Protein AF-A0A6N6Z754-F1 (afdb_monomer)

Sequence (90 aa):
MKKQGKRYKQEQIIYALKQVGGGRKIAEICRELGVSEATYHRWKKQYAGMGVSELRRLKQLEDENASLRKLVSDLSLDKHILQEIVSKKL

Radius of gyration: 21.37 Å; Cα contacts (8 Å, |Δi|>4): 30; chains: 1; bounding box: 46×20×61 Å

pLDDT: mean 85.49, std 13.96, range [36.91, 98.31]

Solvent-accessible surface area (backbone atoms only — not comparable to full-atom values): 5367 Å² total; per-residue (Å²): 134,86,79,81,72,88,82,74,59,67,67,58,55,52,48,52,54,50,45,41,75,72,69,46,58,63,72,60,52,21,60,75,70,75,47,53,64,70,57,52,53,51,48,44,74,76,41,68,87,51,51,75,67,54,55,50,50,50,50,52,52,50,55,49,50,54,51,51,52,49,52,52,50,54,52,51,50,53,52,50,54,52,52,50,56,51,64,73,74,108

Foldseek 3Di:
DDPDDPDDDLVLLLVLLVCVVVPDDNVVSCVVSVHDSVVNVVSCVVPVVPDSVNSVVVVVVVVVVVVVVVVVVVVVVVVVVVVVVVVVVD

Mean predicted aligned error: 9.18 Å

Secondary structure (DSSP, 8-state):
---------HHHHHHHHHHHHTT--HHHHHHHHT--HHHHHHHHHHHTTS-HHHHHHHHHHHHHHHHHHHHHHHHHHHHHHHHHHHHHH-

Structure (mmCIF, N/CA/C/O backbone):
data_AF-A0A6N6Z754-F1
#
_entry.id   AF-A0A6N6Z754-F1
#
loop_
_atom_site.group_PDB
_atom_site.id
_atom_site.type_symbol
_atom_site.label_atom_id
_atom_site.label_alt_id
_atom_site.label_comp_id
_atom_site.label_asym_id
_atom_site.label_entity_id
_atom_site.label_seq_id
_atom_site.pdbx_PDB_ins_code
_atom_site.Cartn_x
_atom_site.Cartn_y
_atom_site.Cartn_z
_atom_site.occupancy
_atom_site.B_iso_or_equiv
_atom_site.auth_seq_id
_atom_site.auth_comp_id
_atom_site.auth_asym_id
_atom_site.auth_atom_id
_atom_site.pdbx_PDB_model_num
ATOM 1 N N . MET A 1 1 ? 17.145 -13.955 13.819 1.00 36.91 1 MET A N 1
ATOM 2 C CA . MET A 1 1 ? 16.841 -12.508 13.685 1.00 36.91 1 MET A CA 1
ATOM 3 C C . MET A 1 1 ? 15.992 -12.275 12.439 1.00 36.91 1 MET A C 1
ATOM 5 O O . MET A 1 1 ? 16.473 -12.513 11.337 1.00 36.91 1 MET A O 1
ATOM 9 N N . LYS A 1 2 ? 14.724 -11.868 12.582 1.00 37.81 2 LYS A N 1
ATOM 10 C CA . LYS A 1 2 ? 13.877 -11.505 11.432 1.00 37.81 2 LYS A CA 1
ATOM 11 C C . LYS A 1 2 ? 14.305 -10.113 10.950 1.00 37.81 2 LYS A C 1
ATOM 13 O O . LYS A 1 2 ? 14.160 -9.151 11.695 1.00 37.81 2 LYS A O 1
ATOM 18 N N . LYS A 1 3 ? 14.870 -9.998 9.741 1.00 43.84 3 LYS A N 1
ATOM 19 C CA . LYS A 1 3 ? 15.176 -8.692 9.130 1.00 43.84 3 LYS A CA 1
ATOM 20 C C . LYS A 1 3 ? 13.853 -7.952 8.903 1.00 43.84 3 LYS A C 1
ATOM 22 O O . LYS A 1 3 ? 13.057 -8.388 8.074 1.00 43.84 3 LYS A O 1
ATOM 27 N N . GLN A 1 4 ? 13.607 -6.864 9.633 1.00 43.84 4 GLN A N 1
ATOM 28 C CA . GLN A 1 4 ? 12.529 -5.932 9.297 1.00 43.84 4 GLN A CA 1
ATOM 29 C C . GLN A 1 4 ? 12.813 -5.377 7.896 1.00 43.84 4 GLN A C 1
ATOM 31 O O . GLN A 1 4 ? 13.829 -4.723 7.664 1.00 43.84 4 GLN A O 1
ATOM 36 N N . GLY A 1 5 ? 11.960 -5.711 6.928 1.00 57.44 5 GLY A N 1
ATOM 37 C CA . GLY A 1 5 ? 12.073 -5.182 5.573 1.00 57.44 5 GLY A CA 1
ATOM 38 C C . GLY A 1 5 ? 11.730 -3.694 5.552 1.00 57.44 5 GLY A C 1
ATOM 39 O O . GLY A 1 5 ? 10.790 -3.273 6.225 1.00 57.44 5 GLY A O 1
ATOM 40 N N . LYS A 1 6 ? 12.456 -2.897 4.757 1.00 65.12 6 LYS A N 1
ATOM 41 C CA . LYS A 1 6 ? 12.023 -1.529 4.434 1.00 65.12 6 LYS A CA 1
ATOM 42 C C . LYS A 1 6 ? 10.632 -1.602 3.798 1.00 65.12 6 LYS A C 1
ATOM 44 O O . LYS A 1 6 ? 10.461 -2.249 2.764 1.00 65.12 6 LYS A O 1
ATOM 49 N N . ARG A 1 7 ? 9.644 -0.959 4.424 1.00 67.38 7 ARG A N 1
ATOM 50 C CA . ARG A 1 7 ? 8.295 -0.815 3.867 1.00 67.38 7 ARG A CA 1
ATOM 51 C C . ARG A 1 7 ? 8.308 0.386 2.928 1.00 67.38 7 ARG A C 1
ATOM 53 O O . ARG A 1 7 ? 8.512 1.513 3.367 1.00 67.38 7 ARG A O 1
ATOM 60 N N . TYR A 1 8 ? 8.168 0.126 1.635 1.00 76.06 8 TYR A N 1
ATOM 61 C CA . TYR A 1 8 ? 8.108 1.174 0.622 1.00 76.06 8 TYR A CA 1
ATOM 62 C C . TYR A 1 8 ? 6.700 1.750 0.545 1.00 76.06 8 TYR A C 1
ATOM 64 O O . TYR A 1 8 ? 5.722 1.031 0.765 1.00 76.06 8 TYR A O 1
ATOM 72 N N . LYS A 1 9 ? 6.603 3.044 0.234 1.00 81.06 9 LYS A N 1
ATOM 73 C CA . LYS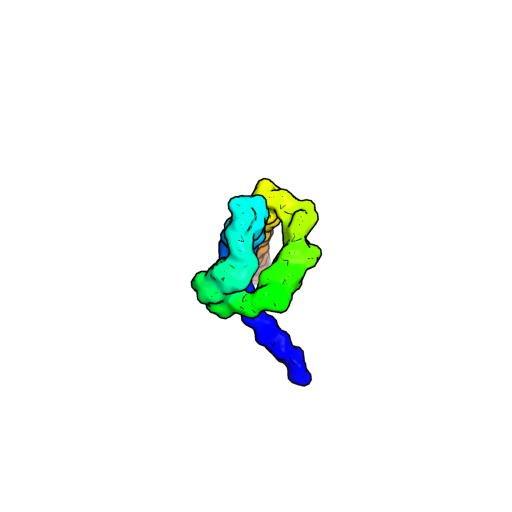 A 1 9 ? 5.314 3.696 0.017 1.00 81.06 9 LYS A CA 1
ATOM 74 C C . LYS A 1 9 ? 4.666 3.110 -1.236 1.00 81.06 9 LYS A C 1
ATOM 76 O O . LYS A 1 9 ? 5.326 2.961 -2.266 1.00 81.06 9 LYS A O 1
ATOM 81 N N . GLN A 1 10 ? 3.384 2.775 -1.157 1.00 75.19 10 GLN A N 1
ATOM 82 C CA . GLN A 1 10 ? 2.641 2.153 -2.257 1.00 75.19 10 GLN A CA 1
ATOM 83 C C . GLN A 1 10 ? 2.648 3.032 -3.514 1.00 75.19 10 GLN A C 1
ATOM 85 O O . GLN A 1 10 ? 2.720 2.530 -4.632 1.00 75.19 10 GLN A O 1
ATOM 90 N N . GLU A 1 11 ? 2.694 4.351 -3.332 1.00 80.12 11 GLU A N 1
ATOM 91 C CA . GLU A 1 11 ? 2.840 5.337 -4.400 1.00 80.12 11 GLU A CA 1
ATOM 92 C C . GLU A 1 11 ? 4.150 5.163 -5.175 1.00 80.12 11 GLU A C 1
ATOM 94 O O . GLU A 1 11 ? 4.146 5.276 -6.397 1.00 80.12 11 GLU A O 1
ATOM 99 N N . GLN A 1 12 ? 5.258 4.845 -4.494 1.00 86.88 12 GLN A N 1
ATOM 100 C CA . GLN A 1 12 ? 6.560 4.623 -5.138 1.00 86.88 12 GLN A CA 1
ATOM 101 C C . GLN A 1 12 ? 6.541 3.355 -5.992 1.00 86.88 12 GLN A C 1
ATOM 103 O O . GLN A 1 12 ? 7.078 3.345 -7.098 1.00 86.88 12 GLN A O 1
ATOM 108 N N . ILE A 1 13 ? 5.881 2.304 -5.497 1.00 87.19 13 ILE A N 1
ATOM 109 C CA . ILE A 1 13 ? 5.709 1.042 -6.221 1.00 87.19 13 ILE A CA 1
ATOM 110 C C . ILE A 1 13 ? 4.877 1.277 -7.486 1.00 87.19 13 ILE A C 1
ATOM 112 O O . ILE A 1 13 ? 5.296 0.911 -8.584 1.00 87.19 13 ILE A O 1
ATOM 116 N N . ILE A 1 14 ? 3.725 1.940 -7.343 1.00 83.69 14 ILE A N 1
ATOM 117 C CA . ILE A 1 14 ? 2.825 2.262 -8.458 1.00 83.69 14 ILE A CA 1
ATOM 118 C C . ILE A 1 14 ? 3.531 3.153 -9.485 1.00 83.69 14 ILE A C 1
ATOM 120 O O . ILE A 1 14 ? 3.445 2.891 -10.686 1.00 83.69 14 ILE A O 1
ATOM 124 N N . TYR A 1 15 ? 4.247 4.184 -9.027 1.00 87.69 15 TYR A N 1
ATOM 125 C CA . TYR A 1 15 ? 5.025 5.064 -9.893 1.00 87.69 15 TYR A CA 1
ATOM 126 C C . TYR A 1 15 ? 6.051 4.264 -10.700 1.00 87.69 15 TYR A C 1
ATOM 128 O O . TYR A 1 15 ? 6.034 4.330 -11.928 1.00 87.69 15 TYR A O 1
ATOM 136 N N . ALA A 1 16 ? 6.873 3.441 -10.042 1.00 90.69 16 ALA A N 1
ATOM 137 C CA . ALA A 1 16 ? 7.903 2.654 -10.713 1.00 90.69 16 ALA A CA 1
ATOM 138 C C . ALA A 1 16 ? 7.325 1.722 -11.789 1.00 90.69 16 ALA A C 1
ATOM 140 O O . ALA A 1 16 ? 7.836 1.660 -12.908 1.00 90.69 16 ALA A O 1
ATOM 141 N N . LEU A 1 17 ? 6.234 1.016 -11.471 1.00 87.50 17 LEU A N 1
ATOM 142 C CA . LEU A 1 17 ? 5.576 0.103 -12.408 1.00 87.50 17 LEU A CA 1
ATOM 143 C C . LEU A 1 17 ? 4.988 0.849 -13.613 1.00 87.50 17 LEU A C 1
ATOM 145 O O . LEU A 1 17 ? 5.164 0.396 -14.743 1.00 87.50 17 LEU A O 1
ATOM 149 N N . LYS A 1 18 ? 4.356 2.010 -13.394 1.00 85.81 18 LYS A N 1
ATOM 150 C CA . LYS A 1 18 ? 3.781 2.831 -14.470 1.00 85.81 18 LYS A CA 1
ATOM 151 C C . LYS A 1 18 ? 4.856 3.389 -15.403 1.00 85.81 18 LYS A C 1
ATOM 153 O O . LYS A 1 18 ? 4.681 3.341 -16.615 1.00 85.81 18 LYS A O 1
ATOM 158 N N . GLN A 1 19 ? 5.959 3.901 -14.854 1.00 90.19 19 GLN A N 1
ATOM 159 C CA . GLN A 1 19 ? 7.045 4.475 -15.655 1.00 90.19 19 GLN A CA 1
ATOM 160 C C . GLN A 1 19 ? 7.705 3.424 -16.556 1.00 90.19 19 GLN A C 1
ATOM 162 O O . GLN A 1 19 ? 7.931 3.681 -17.737 1.00 90.19 19 GLN A O 1
ATOM 167 N N . VAL A 1 20 ? 7.955 2.221 -16.026 1.00 89.12 20 VAL A N 1
ATOM 168 C CA . VAL A 1 20 ? 8.514 1.120 -16.826 1.00 89.12 20 VAL A CA 1
ATOM 169 C C . VAL A 1 20 ? 7.498 0.592 -17.842 1.00 89.12 20 VAL A C 1
ATOM 171 O O . VAL A 1 20 ? 7.868 0.314 -18.977 1.00 89.12 20 VAL A O 1
ATOM 174 N N . GLY A 1 21 ? 6.209 0.516 -17.486 1.00 84.56 21 GLY A N 1
ATOM 175 C CA . GLY A 1 21 ? 5.138 0.192 -18.438 1.00 84.56 21 GLY A CA 1
ATOM 176 C C . GLY A 1 21 ? 5.000 1.215 -19.575 1.00 84.56 21 GLY A C 1
ATOM 177 O O . GLY A 1 21 ? 4.612 0.851 -20.677 1.00 84.56 21 GLY A O 1
ATOM 178 N N . GLY A 1 22 ? 5.372 2.474 -19.325 1.00 85.31 22 GLY A N 1
ATOM 179 C CA . GLY A 1 22 ? 5.473 3.541 -20.326 1.00 85.31 22 GLY A CA 1
ATOM 180 C C . GLY A 1 22 ? 6.792 3.567 -21.109 1.00 85.31 22 GLY A C 1
ATOM 181 O O . GLY A 1 22 ? 7.022 4.518 -21.849 1.00 85.31 22 GLY A O 1
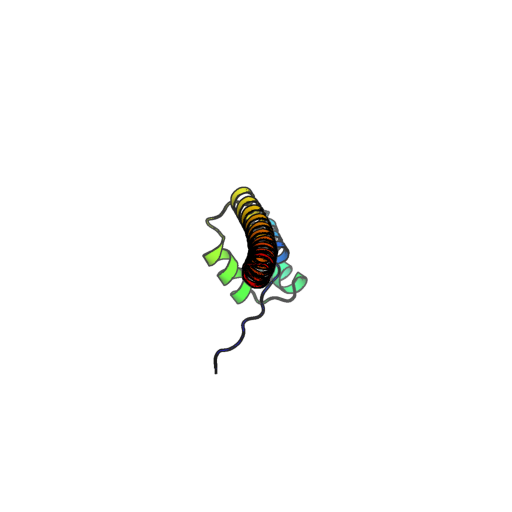ATOM 182 N N . GLY A 1 23 ? 7.667 2.568 -20.941 1.00 87.44 23 GLY A N 1
ATOM 183 C CA . GLY A 1 23 ? 8.895 2.408 -21.727 1.00 87.44 23 GLY A CA 1
ATOM 184 C C . GLY A 1 23 ? 10.172 2.991 -21.111 1.00 87.44 23 GLY A C 1
ATOM 185 O O . GLY A 1 23 ? 11.234 2.878 -21.724 1.00 87.44 23 GLY A O 1
ATOM 186 N N . ARG A 1 24 ? 10.128 3.578 -19.902 1.00 94.69 24 ARG A N 1
ATOM 187 C CA . ARG A 1 24 ? 11.358 4.021 -19.213 1.00 94.69 24 ARG A CA 1
ATOM 188 C C . ARG A 1 24 ? 12.186 2.824 -18.740 1.00 94.69 24 ARG A C 1
ATOM 190 O O . ARG A 1 24 ? 11.649 1.791 -18.335 1.00 94.69 24 ARG A O 1
ATOM 197 N N . LYS A 1 25 ? 13.513 2.971 -18.746 1.00 95.75 25 LYS A N 1
ATOM 198 C CA . LYS A 1 25 ? 14.436 1.909 -18.321 1.00 95.75 25 LYS A CA 1
ATOM 199 C C . LYS A 1 25 ? 14.361 1.692 -16.809 1.00 95.75 25 LYS A C 1
ATOM 201 O O . LYS A 1 25 ? 14.377 2.644 -16.032 1.00 95.75 25 LYS A O 1
ATOM 206 N N . ILE A 1 26 ? 14.363 0.426 -16.387 1.00 93.69 26 ILE A N 1
ATOM 207 C CA . ILE A 1 26 ? 14.316 0.031 -14.967 1.00 93.69 26 ILE A CA 1
ATOM 208 C C . ILE A 1 26 ? 15.468 0.669 -14.174 1.00 93.69 26 ILE A C 1
ATOM 210 O O . ILE A 1 26 ? 15.226 1.207 -13.095 1.00 93.69 26 ILE A O 1
ATOM 214 N N . ALA A 1 27 ? 16.684 0.668 -14.729 1.00 95.56 27 ALA A N 1
ATOM 215 C CA . ALA A 1 27 ? 17.882 1.224 -14.097 1.00 95.56 27 ALA A CA 1
ATOM 216 C C . ALA A 1 27 ? 17.733 2.709 -13.716 1.00 95.56 27 ALA A C 1
ATOM 218 O O . ALA A 1 27 ? 18.124 3.123 -12.624 1.00 95.56 27 ALA A O 1
ATOM 219 N N . GLU A 1 28 ? 17.126 3.512 -14.595 1.00 96.00 28 GLU A N 1
ATOM 220 C CA . GLU A 1 28 ? 16.913 4.946 -14.371 1.00 96.00 28 GLU A CA 1
ATOM 221 C C . GLU A 1 28 ? 15.919 5.181 -13.232 1.00 96.00 28 GLU A C 1
ATOM 223 O O . GLU A 1 28 ? 16.191 5.955 -12.318 1.00 96.00 28 GLU A O 1
ATOM 228 N N . ILE A 1 29 ? 14.802 4.450 -13.244 1.00 95.31 29 ILE A N 1
ATOM 229 C CA . ILE A 1 29 ? 13.768 4.527 -12.205 1.00 95.31 29 ILE A CA 1
ATOM 230 C C . ILE A 1 29 ? 14.301 4.055 -10.852 1.00 95.31 29 ILE A C 1
ATOM 232 O O . ILE A 1 29 ? 14.016 4.659 -9.820 1.00 95.31 29 ILE A O 1
ATOM 236 N N . CYS A 1 30 ? 15.098 2.988 -10.842 1.00 94.81 30 CYS A N 1
ATOM 237 C CA . CYS A 1 30 ? 15.717 2.475 -9.626 1.00 94.81 30 CYS A CA 1
ATOM 238 C C . CYS A 1 30 ? 16.680 3.502 -9.014 1.00 94.81 30 CYS A C 1
ATOM 240 O O . CYS A 1 30 ? 16.643 3.730 -7.803 1.00 94.81 30 CYS A O 1
ATOM 242 N N . ARG A 1 31 ? 17.469 4.191 -9.849 1.00 95.19 31 ARG A N 1
ATOM 243 C CA . ARG A 1 31 ? 18.350 5.282 -9.414 1.00 95.19 31 ARG A CA 1
ATOM 244 C C . ARG A 1 31 ? 17.566 6.484 -8.880 1.00 95.19 31 ARG A C 1
ATOM 246 O O . ARG A 1 31 ? 17.921 6.998 -7.826 1.00 95.19 31 ARG A O 1
ATOM 253 N N . GLU A 1 32 ? 16.500 6.891 -9.568 1.00 94.31 32 GLU A N 1
ATOM 254 C CA . GLU A 1 32 ? 15.618 8.002 -9.173 1.00 94.31 32 GLU A CA 1
ATOM 255 C C . GLU A 1 32 ? 14.948 7.74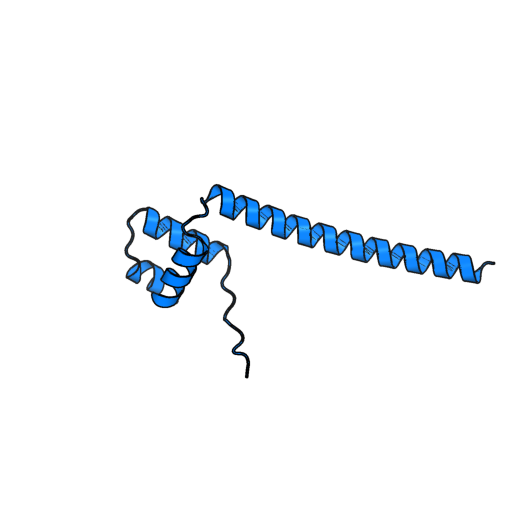6 -7.812 1.00 94.31 32 GLU A C 1
ATOM 257 O O . GLU A 1 32 ? 14.893 8.626 -6.957 1.00 94.31 32 GLU A O 1
ATOM 262 N N . LEU A 1 33 ? 14.484 6.516 -7.582 1.00 91.25 33 LEU A N 1
ATOM 263 C CA . LEU A 1 33 ? 13.783 6.127 -6.357 1.00 91.25 33 LEU A CA 1
ATOM 264 C C . LEU A 1 33 ? 14.712 5.656 -5.227 1.00 91.25 33 LEU A C 1
ATOM 266 O O . LEU A 1 33 ? 14.229 5.349 -4.135 1.00 91.25 33 LEU A O 1
ATOM 270 N N . GLY A 1 34 ? 16.022 5.560 -5.472 1.00 93.38 34 GLY A N 1
ATOM 271 C CA . GLY A 1 34 ? 16.987 5.042 -4.499 1.00 93.38 34 GLY A CA 1
ATOM 272 C C . GLY A 1 34 ? 16.733 3.577 -4.119 1.00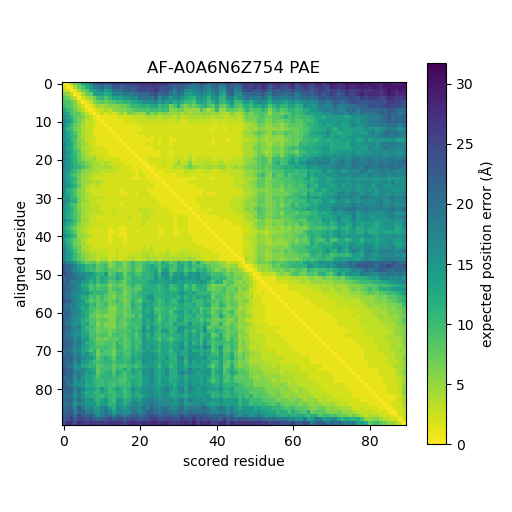 93.38 34 GLY A C 1
ATOM 273 O O . GLY A 1 34 ? 16.898 3.19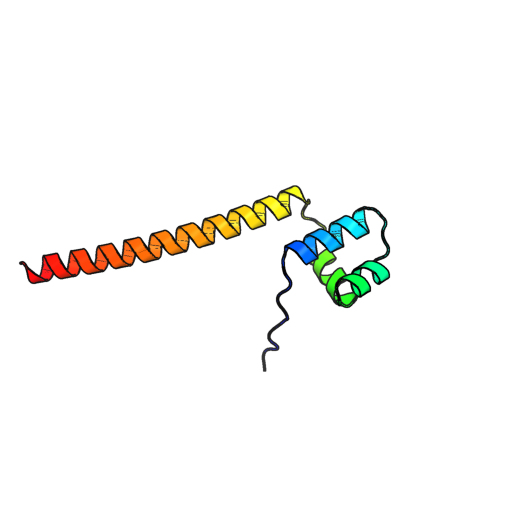0 -2.959 1.00 93.38 34 GLY A O 1
ATOM 274 N N . VAL A 1 35 ? 16.292 2.758 -5.077 1.00 93.19 35 VAL A N 1
ATOM 275 C CA . VAL A 1 35 ? 16.013 1.325 -4.890 1.00 93.19 35 VAL A CA 1
ATOM 276 C C . VAL A 1 35 ? 16.867 0.472 -5.818 1.00 93.19 35 VAL A C 1
ATOM 278 O O . VAL A 1 35 ? 17.358 0.940 -6.837 1.00 93.19 35 VAL A O 1
ATOM 281 N N . SER A 1 36 ? 17.063 -0.798 -5.470 1.00 94.06 36 SER A N 1
ATOM 282 C CA . SER A 1 36 ? 17.745 -1.744 -6.353 1.00 94.06 36 SER A CA 1
ATOM 283 C C . SER A 1 36 ? 16.787 -2.325 -7.394 1.00 94.06 36 SER A C 1
ATOM 285 O O . SER A 1 36 ? 15.590 -2.483 -7.139 1.00 94.06 36 SER A O 1
ATOM 287 N N . GLU A 1 37 ? 17.324 -2.747 -8.539 1.00 94.00 37 GLU A N 1
ATOM 288 C CA . GLU A 1 37 ? 16.537 -3.443 -9.566 1.00 94.00 37 GLU A CA 1
ATOM 289 C C . GLU A 1 37 ? 15.912 -4.739 -9.031 1.00 94.00 37 GLU A C 1
ATOM 291 O O . GLU A 1 37 ? 14.775 -5.073 -9.359 1.00 94.00 37 GLU A O 1
ATOM 296 N N . ALA A 1 38 ? 16.599 -5.433 -8.116 1.00 94.06 38 ALA A N 1
ATOM 297 C CA . ALA A 1 38 ? 16.055 -6.604 -7.428 1.00 94.06 38 ALA A CA 1
ATOM 298 C C . ALA A 1 38 ? 14.762 -6.282 -6.650 1.00 94.06 38 ALA A C 1
ATOM 300 O O . ALA A 1 38 ? 13.826 -7.087 -6.625 1.00 94.06 38 ALA A O 1
ATOM 301 N N . THR A 1 39 ? 14.685 -5.098 -6.036 1.00 92.06 39 THR A N 1
ATOM 302 C CA . THR A 1 39 ? 13.470 -4.616 -5.367 1.00 92.06 39 THR A CA 1
ATOM 303 C C . THR A 1 39 ? 12.365 -4.329 -6.380 1.00 92.06 39 THR A C 1
ATOM 305 O O . THR A 1 39 ? 11.234 -4.772 -6.174 1.00 92.06 39 THR A O 1
ATOM 308 N N . TYR A 1 40 ? 12.686 -3.683 -7.506 1.00 91.94 40 TYR A N 1
ATOM 309 C CA . TYR A 1 40 ? 11.725 -3.469 -8.590 1.00 91.94 40 TYR A CA 1
ATOM 310 C C . TYR A 1 40 ? 11.163 -4.792 -9.128 1.00 91.94 40 TYR A C 1
ATOM 312 O O . TYR A 1 40 ? 9.950 -4.943 -9.253 1.00 91.94 40 TYR A O 1
ATOM 320 N N . HIS A 1 41 ? 12.010 -5.788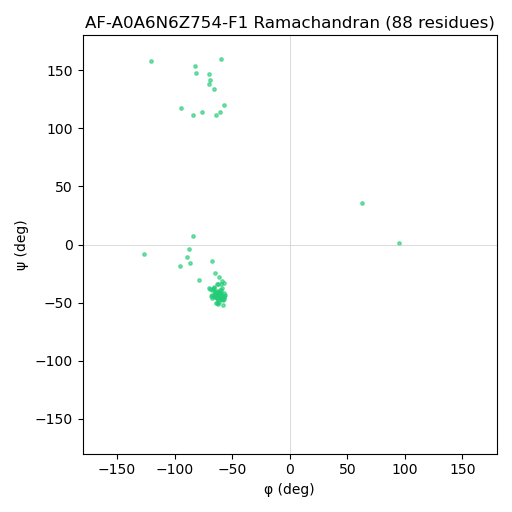 -9.394 1.00 91.25 41 HIS A N 1
ATOM 321 C CA . HIS A 1 41 ? 11.552 -7.090 -9.881 1.00 91.25 41 HIS A CA 1
ATOM 322 C C . HIS A 1 41 ? 10.655 -7.812 -8.872 1.00 91.25 41 HIS A C 1
ATOM 324 O O . HIS A 1 41 ? 9.698 -8.475 -9.275 1.00 91.25 41 HIS A O 1
ATOM 330 N N . ARG A 1 42 ? 10.901 -7.646 -7.565 1.00 90.38 42 ARG A N 1
ATOM 331 C CA . ARG A 1 42 ? 9.996 -8.145 -6.521 1.00 90.38 42 ARG A CA 1
ATOM 332 C C . ARG A 1 42 ? 8.629 -7.470 -6.600 1.00 90.38 42 ARG A C 1
ATOM 334 O O . ARG A 1 42 ? 7.620 -8.168 -6.564 1.00 90.38 42 ARG A O 1
ATOM 341 N N . TRP A 1 43 ? 8.591 -6.147 -6.756 1.00 89.62 43 TRP A N 1
ATOM 342 C CA . TRP A 1 43 ? 7.337 -5.421 -6.957 1.00 89.62 43 TRP A CA 1
ATOM 343 C C . TRP A 1 43 ? 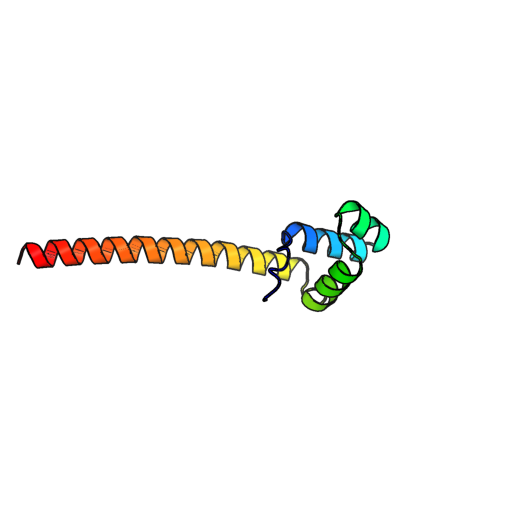6.628 -5.855 -8.233 1.00 89.62 43 TRP A C 1
ATOM 345 O O . TRP A 1 43 ? 5.441 -6.144 -8.195 1.00 89.62 43 TRP A O 1
ATOM 355 N N . LYS A 1 44 ? 7.349 -5.983 -9.349 1.00 87.00 44 LYS A N 1
ATOM 356 C CA . LYS A 1 44 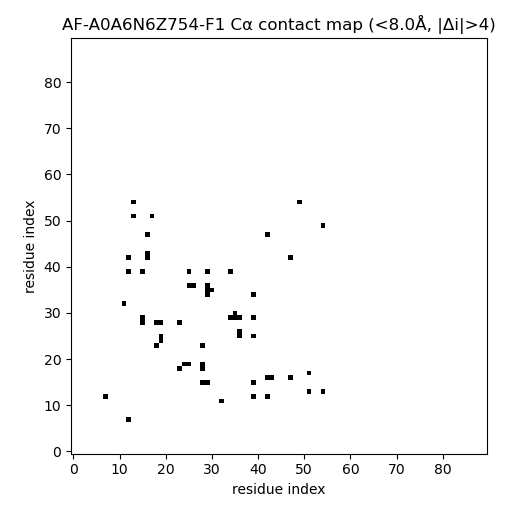? 6.787 -6.490 -10.601 1.00 87.00 44 LYS A CA 1
ATOM 357 C C . LYS A 1 44 ? 6.188 -7.882 -10.391 1.00 87.00 44 LYS A C 1
ATOM 359 O O . LYS A 1 44 ? 5.044 -8.100 -10.744 1.00 87.00 44 LYS A O 1
ATOM 364 N N . LYS A 1 45 ? 6.885 -8.812 -9.737 1.00 84.94 45 LYS A N 1
ATOM 365 C CA . LYS A 1 45 ? 6.329 -10.145 -9.447 1.00 84.94 45 LYS A CA 1
ATOM 366 C C . LYS A 1 45 ? 5.060 -10.086 -8.585 1.00 84.94 45 LYS A C 1
ATOM 368 O O . LYS A 1 45 ? 4.142 -10.863 -8.811 1.00 84.94 45 LYS A O 1
ATOM 373 N N . GLN A 1 46 ? 5.023 -9.189 -7.603 1.00 82.12 46 GLN A N 1
ATOM 374 C CA . GLN A 1 46 ? 3.910 -9.071 -6.662 1.00 82.12 46 GLN A CA 1
ATOM 375 C C . GLN A 1 46 ? 2.700 -8.320 -7.242 1.00 82.12 46 GLN A C 1
ATOM 377 O O . GLN A 1 46 ? 1.572 -8.617 -6.868 1.00 82.12 46 GLN A O 1
ATOM 382 N N . TYR A 1 47 ? 2.925 -7.368 -8.150 1.00 78.94 47 TYR A N 1
ATOM 383 C CA . TYR A 1 47 ? 1.910 -6.405 -8.584 1.00 78.94 47 TYR A CA 1
ATOM 384 C C . TYR A 1 47 ? 1.696 -6.344 -10.107 1.00 78.94 47 TYR A C 1
ATOM 386 O O . TYR A 1 47 ? 0.757 -5.691 -10.538 1.00 78.94 47 TYR A O 1
ATOM 394 N N . ALA A 1 48 ? 2.500 -7.007 -10.953 1.00 68.50 48 ALA A N 1
ATOM 395 C CA . ALA A 1 48 ? 2.377 -6.903 -12.421 1.00 68.50 48 ALA A CA 1
ATOM 396 C C . ALA A 1 48 ? 1.099 -7.518 -13.009 1.00 68.50 48 ALA A C 1
ATOM 398 O O . ALA A 1 48 ? 0.791 -7.247 -14.164 1.00 68.50 48 ALA A O 1
ATOM 399 N N . GLY A 1 49 ? 0.363 -8.325 -12.237 1.00 66.94 49 GLY A N 1
ATOM 400 C CA . GLY A 1 49 ? -0.978 -8.798 -12.602 1.00 66.94 49 GLY A CA 1
ATOM 401 C C . GLY A 1 49 ? -2.109 -7.875 -12.135 1.00 66.94 49 GLY A C 1
ATOM 402 O O . GLY A 1 49 ? -3.248 -8.050 -12.552 1.00 66.94 49 GLY A O 1
ATOM 403 N N . MET A 1 50 ? -1.813 -6.891 -11.281 1.00 70.69 50 MET A N 1
ATOM 404 C CA . MET A 1 50 ? -2.786 -5.905 -10.824 1.00 70.69 50 MET A CA 1
ATOM 405 C C . MET A 1 50 ? -2.700 -4.666 -11.713 1.00 70.69 50 MET A C 1
ATOM 407 O O . MET A 1 50 ? -1.678 -3.979 -11.757 1.00 70.69 50 MET A O 1
ATOM 411 N N . GLY A 1 51 ? -3.790 -4.356 -12.415 1.00 69.19 51 GLY A N 1
ATOM 412 C CA . GLY A 1 51 ? -3.913 -3.092 -13.135 1.00 69.19 51 GLY A CA 1
ATOM 413 C C . GLY A 1 51 ? -3.808 -1.890 -12.189 1.00 69.19 51 GLY A C 1
ATOM 414 O O . GLY A 1 51 ? -4.050 -1.989 -10.986 1.00 69.19 51 GLY A O 1
ATOM 415 N N . VAL A 1 52 ? -3.486 -0.713 -12.732 1.00 66.94 52 VAL A N 1
ATOM 416 C CA . VAL A 1 52 ? -3.412 0.541 -11.952 1.00 66.94 52 VAL A CA 1
ATOM 417 C C . VAL A 1 52 ? -4.738 0.847 -11.234 1.00 66.94 52 VAL A C 1
ATOM 419 O O . VAL A 1 52 ? -4.724 1.390 -10.130 1.00 66.94 52 VAL A O 1
ATOM 422 N N . SER A 1 53 ? -5.874 0.479 -11.833 1.00 69.25 53 SER A N 1
ATOM 423 C CA . SER A 1 53 ? -7.207 0.556 -11.220 1.00 69.25 53 SER A CA 1
ATOM 424 C C . SER A 1 53 ? -7.336 -0.356 -9.998 1.00 69.25 53 SER A C 1
ATOM 426 O O . SER A 1 53 ? -7.795 0.095 -8.952 1.00 69.25 53 SER A O 1
ATOM 428 N N . GLU A 1 54 ? -6.862 -1.597 -10.098 1.00 78.19 54 GLU A N 1
ATOM 429 C CA . GLU A 1 54 ? -6.902 -2.581 -9.013 1.00 78.19 54 GLU A CA 1
ATOM 430 C C . GLU A 1 54 ? -5.999 -2.163 -7.846 1.00 78.19 54 GLU A C 1
ATOM 432 O O . GLU A 1 54 ? -6.384 -2.263 -6.686 1.00 78.19 54 GLU A O 1
ATOM 437 N N . LEU A 1 55 ? -4.825 -1.591 -8.140 1.00 75.44 55 LEU A N 1
ATOM 438 C CA . LEU A 1 55 ? -3.919 -1.045 -7.121 1.00 75.44 55 LEU A CA 1
ATOM 439 C C . LEU A 1 55 ? -4.512 0.168 -6.390 1.00 75.44 55 LEU A C 1
ATOM 441 O O . LEU A 1 55 ? -4.309 0.319 -5.184 1.00 75.44 55 LEU A O 1
ATOM 445 N N . ARG A 1 56 ? -5.245 1.038 -7.099 1.00 75.31 56 ARG A N 1
ATOM 446 C CA . ARG A 1 56 ? -5.964 2.167 -6.484 1.00 75.31 56 ARG A CA 1
ATOM 447 C C . ARG A 1 56 ? -7.123 1.691 -5.618 1.00 75.31 56 ARG A C 1
ATOM 449 O O . ARG A 1 56 ? -7.271 2.179 -4.503 1.00 75.31 56 ARG A O 1
ATOM 456 N N . ARG A 1 57 ? -7.903 0.727 -6.112 1.00 83.69 57 ARG A N 1
ATOM 457 C CA . ARG A 1 57 ? -9.005 0.118 -5.364 1.00 83.69 57 ARG A CA 1
ATOM 458 C C . ARG A 1 57 ? -8.503 -0.567 -4.098 1.00 83.69 57 ARG A C 1
ATOM 460 O O . ARG A 1 57 ? -9.094 -0.375 -3.044 1.00 83.69 57 ARG A O 1
ATOM 467 N N . LEU A 1 58 ? -7.391 -1.299 -4.184 1.00 83.81 58 LEU A N 1
ATOM 468 C CA . LEU A 1 58 ? -6.760 -1.926 -3.024 1.00 83.81 58 LEU A CA 1
ATOM 469 C C . LEU A 1 58 ? -6.401 -0.881 -1.961 1.00 83.81 58 LEU A C 1
ATOM 471 O O . LEU A 1 58 ? -6.780 -1.050 -0.809 1.00 83.81 58 LEU A O 1
ATOM 475 N N . LYS A 1 59 ? -5.765 0.231 -2.355 1.00 82.88 59 LYS A N 1
ATOM 476 C CA . LYS A 1 59 ? -5.449 1.319 -1.420 1.00 82.88 59 LYS A CA 1
ATOM 477 C C . LYS A 1 59 ? -6.703 1.899 -0.758 1.00 82.88 59 LYS A C 1
ATOM 479 O O . LYS A 1 59 ? -6.730 2.074 0.453 1.00 82.88 59 LYS A O 1
ATOM 484 N N . GLN A 1 60 ? -7.738 2.183 -1.547 1.00 87.69 60 GLN A N 1
ATOM 485 C CA . GLN A 1 60 ? -8.991 2.726 -1.023 1.00 87.69 60 GLN A CA 1
ATOM 486 C C . GLN A 1 60 ? -9.628 1.781 0.003 1.00 87.69 60 GLN A C 1
ATOM 488 O O . GLN A 1 60 ? -10.056 2.227 1.062 1.00 87.69 60 GLN A O 1
ATOM 493 N N . LEU A 1 61 ? -9.634 0.477 -0.286 1.00 92.88 61 LEU A N 1
ATOM 494 C CA . LEU A 1 61 ? -10.138 -0.539 0.634 1.00 92.88 61 LEU A CA 1
ATOM 495 C C . LEU A 1 61 ? -9.282 -0.648 1.902 1.00 92.88 61 LEU A C 1
ATOM 497 O O . LEU A 1 61 ? -9.829 -0.857 2.980 1.00 92.88 61 LEU A O 1
ATOM 501 N N . GLU A 1 62 ? -7.959 -0.503 1.805 1.00 89.25 62 GLU A N 1
ATOM 502 C CA . GLU A 1 62 ? -7.070 -0.475 2.973 1.00 89.25 62 GLU A CA 1
ATOM 503 C C . GLU A 1 62 ? -7.341 0.745 3.870 1.00 89.25 62 GLU A C 1
ATOM 505 O O . GLU A 1 62 ? -7.458 0.588 5.089 1.00 89.25 62 GLU A O 1
ATOM 510 N N . ASP A 1 63 ? -7.498 1.933 3.279 1.00 92.88 63 ASP A N 1
ATOM 511 C CA . ASP A 1 63 ? -7.796 3.182 3.994 1.00 92.88 63 ASP A CA 1
ATOM 512 C C . ASP A 1 63 ? -9.181 3.126 4.672 1.00 92.88 63 ASP A C 1
ATOM 514 O O . ASP A 1 63 ? -9.345 3.511 5.838 1.00 92.88 63 ASP A O 1
ATOM 518 N N . GLU A 1 64 ? -10.183 2.586 3.974 1.00 96.56 64 GLU A N 1
ATOM 519 C CA . GLU A 1 64 ? -11.529 2.380 4.512 1.00 96.56 64 GLU A CA 1
ATOM 520 C C . GLU A 1 64 ? -11.526 1.351 5.650 1.00 96.56 64 GLU A C 1
ATOM 522 O O . GLU A 1 64 ? -12.088 1.601 6.715 1.00 96.56 64 GLU A O 1
ATOM 527 N N . ASN A 1 65 ? -10.819 0.229 5.489 1.00 97.81 65 ASN A N 1
ATOM 528 C CA . ASN A 1 65 ? -10.694 -0.788 6.533 1.00 97.81 65 ASN A CA 1
ATOM 529 C C . ASN A 1 65 ? -10.021 -0.226 7.794 1.00 97.81 65 ASN A C 1
ATOM 531 O O . ASN A 1 65 ? -10.479 -0.488 8.907 1.00 97.81 65 ASN A O 1
ATOM 535 N N . ALA A 1 66 ? -8.968 0.581 7.637 1.00 96.44 66 ALA A N 1
ATOM 536 C CA . ALA A 1 66 ? -8.313 1.250 8.757 1.00 96.44 66 ALA A CA 1
ATOM 537 C C . ALA A 1 66 ? -9.273 2.198 9.496 1.00 96.44 66 ALA A C 1
ATOM 539 O O . ALA A 1 66 ? -9.332 2.185 10.728 1.00 96.44 66 ALA A O 1
ATOM 540 N N . SER A 1 67 ? -10.064 2.966 8.746 1.00 97.62 67 SER A N 1
ATOM 541 C CA . SER A 1 67 ? -11.064 3.889 9.293 1.00 97.62 67 SER A CA 1
ATOM 542 C C . SER A 1 67 ? -12.174 3.146 10.043 1.00 97.62 67 SER A C 1
ATOM 544 O O . SER A 1 67 ? -12.509 3.504 11.173 1.00 97.62 67 SER A O 1
ATOM 546 N N . LEU A 1 68 ? -12.683 2.055 9.465 1.00 98.25 68 LEU A N 1
ATOM 547 C CA . LEU A 1 68 ? -13.692 1.197 10.088 1.00 98.25 68 LEU A CA 1
ATOM 548 C C . LEU A 1 68 ? -13.171 0.533 11.363 1.00 98.25 68 LEU A C 1
ATOM 550 O O . LEU A 1 68 ? -13.872 0.507 12.371 1.00 98.25 68 LEU A O 1
ATOM 554 N N . ARG A 1 69 ? -11.930 0.034 11.363 1.00 97.88 69 ARG A 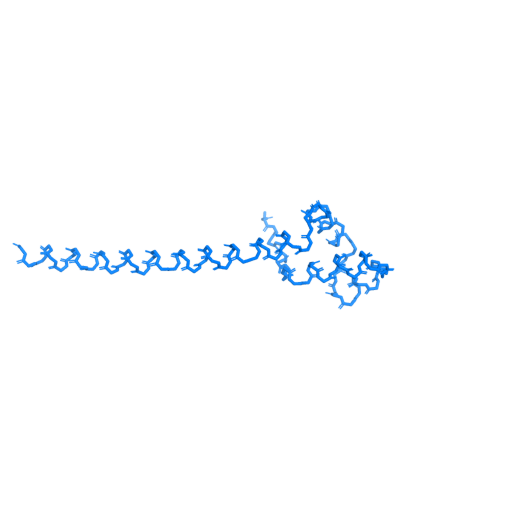N 1
ATOM 555 C CA . ARG A 1 69 ? -11.306 -0.536 12.568 1.00 97.88 69 ARG A CA 1
ATOM 556 C C . ARG A 1 69 ? -11.204 0.482 13.694 1.00 97.88 69 ARG A C 1
ATOM 558 O O . ARG A 1 69 ? -11.473 0.127 14.839 1.00 97.88 69 ARG A O 1
ATOM 565 N N . LYS A 1 70 ? -10.835 1.726 13.373 1.00 98.00 70 LYS A N 1
ATOM 566 C CA . LYS A 1 70 ? -10.791 2.810 14.357 1.00 98.00 70 LYS A CA 1
ATOM 567 C C . LYS A 1 70 ? -12.182 3.074 14.933 1.00 98.00 70 LYS A C 1
ATOM 569 O O . LYS A 1 70 ? -12.346 3.007 16.143 1.00 98.00 70 LYS A O 1
ATOM 574 N N . LEU A 1 71 ? -13.182 3.259 14.072 1.00 98.12 71 LEU A N 1
ATOM 575 C CA . LEU A 1 71 ? -14.561 3.500 14.499 1.00 98.12 71 LEU A CA 1
ATOM 576 C C . LEU A 1 71 ? -15.098 2.373 15.393 1.00 98.12 71 LEU A C 1
ATOM 578 O O . LEU A 1 71 ? -15.702 2.637 16.427 1.00 98.12 71 LEU A O 1
ATOM 582 N N . VAL A 1 72 ? -14.853 1.112 15.026 1.00 98.31 72 VAL A N 1
ATOM 583 C CA . VAL A 1 72 ? -15.260 -0.046 15.835 1.00 98.31 72 VAL A CA 1
ATOM 584 C C . VAL A 1 72 ? -14.563 -0.049 17.194 1.00 98.31 72 VAL A C 1
ATOM 586 O O . VAL A 1 72 ? -15.206 -0.369 18.192 1.00 98.31 72 VAL A O 1
ATOM 589 N N . SER A 1 73 ? -13.277 0.300 17.253 1.00 98.06 73 SER A N 1
ATOM 590 C CA . SER A 1 73 ? -12.540 0.405 18.517 1.00 98.06 73 SER A CA 1
ATOM 591 C C . SER A 1 73 ? -13.135 1.481 19.424 1.00 98.06 73 SER A C 1
ATOM 593 O O . SER A 1 73 ? -13.389 1.206 20.595 1.00 98.06 73 SER A O 1
ATOM 595 N N . ASP A 1 74 ? -13.393 2.669 18.875 1.00 97.38 74 ASP A N 1
ATOM 596 C CA . ASP A 1 74 ? -13.955 3.805 19.612 1.00 97.38 74 ASP A CA 1
ATOM 597 C C . ASP A 1 74 ? -15.352 3.446 20.157 1.00 97.38 74 ASP A C 1
ATOM 599 O O . ASP A 1 74 ? -15.594 3.514 21.360 1.00 97.38 74 ASP A O 1
ATOM 603 N N . LEU A 1 75 ? -16.233 2.909 19.304 1.00 97.75 75 LEU A N 1
ATOM 604 C CA . LEU A 1 75 ? -17.572 2.465 19.714 1.00 97.75 75 LEU A CA 1
ATOM 605 C C . LEU A 1 75 ? -17.544 1.322 20.739 1.00 97.75 75 LEU A C 1
ATOM 607 O O . LEU A 1 75 ? -18.419 1.233 21.601 1.00 97.75 75 LEU A O 1
ATOM 611 N N . SER A 1 76 ? -16.563 0.421 20.647 1.00 97.75 76 SER A N 1
ATOM 612 C CA . SER A 1 76 ? -16.417 -0.679 21.608 1.00 97.75 76 SER A CA 1
ATOM 613 C C . SER A 1 76 ? -15.991 -0.171 22.984 1.00 97.75 76 SER A C 1
ATOM 615 O O . SER A 1 76 ? -16.489 -0.674 23.992 1.00 97.75 76 SER A O 1
ATOM 617 N N . LEU A 1 77 ? -15.111 0.835 23.028 1.00 97.44 77 LEU A N 1
ATOM 618 C CA . LEU A 1 77 ? -14.724 1.525 24.259 1.00 97.44 77 LEU A CA 1
ATOM 619 C C . LEU A 1 77 ? -15.920 2.241 24.889 1.00 97.44 77 LEU A C 1
ATOM 621 O O . LEU A 1 77 ? -16.212 2.004 26.061 1.00 97.44 77 LEU A O 1
ATOM 625 N N . ASP A 1 78 ? -16.660 3.028 24.108 1.00 96.50 78 ASP A N 1
ATOM 626 C CA . ASP A 1 78 ? -17.849 3.739 24.592 1.00 96.50 78 ASP A CA 1
ATOM 627 C C . ASP A 1 78 ? -18.894 2.769 25.149 1.00 96.50 78 ASP A C 1
ATOM 629 O O . ASP A 1 78 ? -19.415 2.959 26.249 1.00 96.50 78 ASP A O 1
ATOM 633 N N . LYS A 1 79 ? -19.160 1.672 24.428 1.00 97.00 79 LYS A N 1
ATOM 634 C CA . LYS A 1 79 ? -20.059 0.614 24.900 1.00 97.00 79 LYS A CA 1
ATOM 635 C C . LYS A 1 79 ? -19.599 0.050 26.243 1.00 97.00 79 LYS A C 1
ATOM 637 O O . LYS A 1 79 ? -20.434 -0.139 27.126 1.00 97.00 79 LYS A O 1
ATOM 642 N N . HIS A 1 80 ? -18.306 -0.232 26.396 1.00 95.94 80 HIS A N 1
ATOM 643 C CA . HIS A 1 80 ? -17.769 -0.784 27.637 1.00 95.94 80 HIS A CA 1
ATOM 644 C C . HIS A 1 80 ? -17.952 0.184 28.813 1.00 95.94 80 HIS A C 1
ATOM 646 O O . HIS A 1 80 ? -18.464 -0.216 29.857 1.00 95.94 80 HIS A O 1
ATOM 652 N N . ILE A 1 81 ? -17.640 1.468 28.609 1.00 95.38 81 ILE A N 1
ATOM 653 C CA . ILE A 1 81 ? -17.824 2.527 29.613 1.00 95.38 81 ILE A CA 1
ATOM 654 C C . ILE A 1 81 ? -19.299 2.642 30.018 1.00 95.38 81 ILE A C 1
ATOM 656 O O . ILE A 1 81 ? -19.624 2.685 31.205 1.00 95.38 81 ILE A O 1
ATOM 660 N N . LEU A 1 82 ? -20.214 2.657 29.046 1.00 95.56 82 LEU A N 1
ATOM 661 C CA . LEU A 1 82 ? -21.649 2.752 29.319 1.00 95.56 82 LEU A CA 1
ATOM 662 C C . LEU A 1 82 ? -22.163 1.540 30.103 1.00 95.56 82 LEU A C 1
ATOM 664 O O . LEU A 1 82 ? -22.936 1.707 31.047 1.00 95.56 82 LEU A O 1
ATOM 668 N N . GLN A 1 83 ? -21.719 0.332 29.750 1.00 95.50 83 GLN A N 1
ATOM 669 C CA . GLN A 1 83 ? -22.070 -0.885 30.484 1.00 95.50 83 GLN A CA 1
ATOM 670 C C . GLN A 1 83 ? -21.557 -0.847 31.927 1.00 95.50 83 GLN A C 1
ATOM 672 O O . GLN A 1 83 ? -22.301 -1.203 32.840 1.00 95.50 83 GLN A O 1
ATOM 677 N N . GLU A 1 84 ? -20.334 -0.361 32.151 1.00 94.31 84 GLU A N 1
ATOM 678 C CA . GLU A 1 84 ? -19.771 -0.203 33.493 1.00 94.31 84 GLU A CA 1
ATOM 679 C C . GLU A 1 84 ? -20.583 0.801 34.329 1.00 94.31 84 GLU A C 1
ATOM 681 O O . GLU A 1 84 ? -20.940 0.512 35.472 1.00 94.31 84 GLU A O 1
ATOM 686 N N . ILE A 1 85 ? -20.958 1.949 33.755 1.00 94.31 85 ILE A N 1
ATOM 687 C CA . ILE A 1 85 ? -21.793 2.953 34.435 1.00 94.31 85 ILE A CA 1
ATOM 688 C C . ILE A 1 85 ? -23.155 2.367 34.821 1.00 94.31 85 ILE A C 1
ATOM 690 O O . ILE A 1 85 ? -23.611 2.586 35.942 1.00 94.31 85 ILE A O 1
ATOM 694 N N . VAL A 1 86 ? -23.806 1.629 33.916 1.00 93.00 86 VAL A N 1
ATOM 695 C CA . VAL A 1 86 ? -25.093 0.978 34.204 1.00 93.00 86 VAL A CA 1
ATOM 696 C C . VAL A 1 86 ? -24.934 -0.056 35.317 1.00 93.00 86 VAL A C 1
ATOM 698 O O . VAL A 1 86 ? -25.723 -0.044 36.256 1.00 93.00 86 VAL A O 1
ATOM 701 N N . SER A 1 87 ? -23.886 -0.886 35.271 1.00 89.25 87 SER A N 1
ATOM 702 C CA . SER A 1 87 ? -23.628 -1.892 36.312 1.00 89.25 87 SER A CA 1
ATOM 703 C C . SER A 1 87 ? -23.308 -1.307 37.688 1.00 89.25 87 SER A C 1
ATOM 705 O O . SER A 1 87 ? -23.510 -1.987 38.680 1.00 89.25 87 SER A O 1
ATOM 707 N N . LYS A 1 88 ? -22.811 -0.065 37.760 1.00 84.12 88 LYS A N 1
ATOM 708 C CA . LYS A 1 88 ? -22.539 0.638 39.025 1.00 84.12 88 LYS A CA 1
ATOM 709 C C . LYS A 1 88 ? -23.759 1.378 39.583 1.00 84.12 88 LYS A C 1
ATOM 711 O O . LYS A 1 88 ? -23.709 1.837 40.720 1.00 84.12 88 LYS A O 1
ATOM 716 N N . LYS A 1 89 ? -24.799 1.587 38.767 1.00 72.25 89 LYS A N 1
ATOM 717 C CA . LYS A 1 89 ? -26.044 2.276 39.154 1.00 72.25 89 LYS A CA 1
ATOM 718 C C . LYS A 1 89 ? -27.161 1.318 39.580 1.00 72.25 89 LYS A C 1
ATOM 720 O O . LYS A 1 89 ? -28.119 1.783 40.194 1.00 72.25 89 LYS A O 1
ATOM 725 N N . LEU A 1 90 ? -27.055 0.042 39.211 1.00 55.72 90 LEU A N 1
ATOM 726 C CA . LEU A 1 90 ? -27.876 -1.067 39.705 1.00 55.72 90 LEU A CA 1
ATOM 727 C C . LEU A 1 90 ? -27.208 -1.697 40.930 1.00 55.72 90 LEU A C 1
ATOM 729 O O . LEU A 1 90 ? -27.962 -2.172 41.803 1.00 55.72 90 LEU A O 1
#

Nearest PDB structures (foldseek):
  2lvs-assembly1_A  TM=7.631E-01  e=1.088E+00  Hyperthermus butylicus DSM 5456
  1trr-assembly1_A  TM=6.282E-01  e=1.409E+00  Escherichia coli
  3tgn-assembly1_A  TM=3.812E-01  e=5.698E-01  Streptococcus pneumoniae D39
  5yi2-assembly2_E  TM=5.853E-01  e=1.504E+00  Lactococcus lactis subsp. lactis Il1403
  4a12-assembly1_B  TM=5.358E-01  e=3.486E+00  Staphylococcus aureus